Protein AF-A0A653C5S4-F1 (afdb_monomer)

Sequence (67 aa):
MDSDKAGSSNSKFWTRRELFQMVQEQNLSNINEKLDFIENYLLSYDDYTEDETKGIKHNCRRLRSEF

pLDDT: mean 78.64, std 15.78, range [38.75, 92.88]

Mean predicted aligned error: 8.87 Å

Solvent-accessible surface area (backbone atoms only — not comparable to full-atom values): 4295 Å² total; per-residue (Å²): 136,82,79,84,73,71,74,79,69,83,73,74,82,78,47,75,64,57,56,50,51,57,52,57,73,66,67,59,90,48,72,64,59,44,43,52,50,53,53,54,50,53,68,70,70,52,93,65,51,72,66,56,49,50,48,55,53,50,52,46,52,55,54,58,75,76,109

Foldseek 3Di:
DPDPPPPPPVPPPDDPVNLVVVLVVVVDDDPLVSLVCSLVCVVVPHDDDPVVNVVSVVVSVVVVVVD

Organism: Callosobruchus maculatus (NCBI:txid64391)

Secondary structure (DSSP, 8-state):
---------------HHHHHHHHHHTT-SSHHHHHHHHHHHHHHHS---HHHHHHHHHHHHHHHHH-

Radius of gyration: 14.9 Å; Cα contacts (8 Å, |Δi|>4): 24; chains: 1; bounding box: 35×20×48 Å

Nearest PDB structures (foldseek):
  5m3h-assembly1_B  TM=5.116E-01  e=4.231E+00  Influenza A virus

Structure (mmCIF, N/CA/C/O backbone):
data_AF-A0A653C5S4-F1
#
_entry.id   AF-A0A653C5S4-F1
#
loop_
_atom_site.group_PDB
_atom_site.id
_atom_site.type_symbol
_atom_site.label_atom_id
_atom_site.label_alt_id
_atom_site.label_comp_id
_atom_site.label_asym_id
_atom_site.label_entity_id
_atom_site.label_seq_id
_atom_site.pdbx_PDB_ins_code
_atom_site.Cartn_x
_atom_site.Cartn_y
_atom_site.Cartn_z
_atom_site.occupancy
_atom_site.B_iso_or_equiv
_atom_site.auth_seq_id
_atom_site.auth_comp_id
_atom_site.auth_asym_id
_atom_site.auth_atom_id
_atom_site.pdbx_PDB_model_num
ATOM 1 N N . MET A 1 1 ? 20.485 16.055 -33.270 1.00 41.34 1 MET A N 1
ATOM 2 C CA . MET A 1 1 ? 19.161 15.475 -32.967 1.00 41.34 1 MET A CA 1
ATOM 3 C C . MET A 1 1 ? 19.391 14.552 -31.796 1.00 41.34 1 MET A C 1
ATOM 5 O O . ME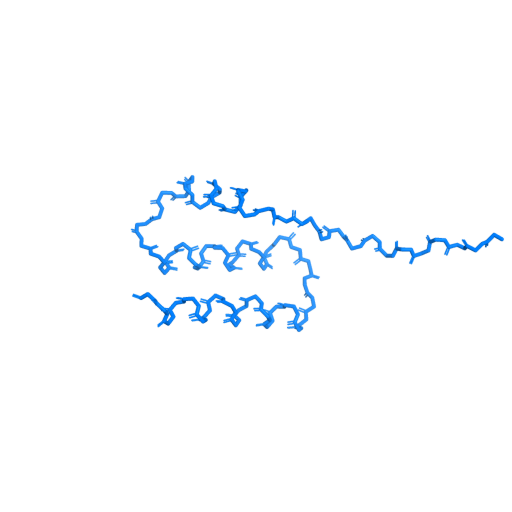T A 1 1 ? 19.673 13.376 -31.986 1.00 41.34 1 MET A O 1
ATOM 9 N N . ASP A 1 2 ? 19.421 15.1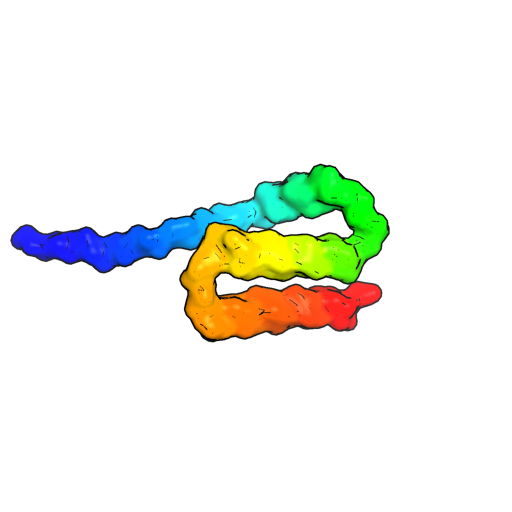42 -30.610 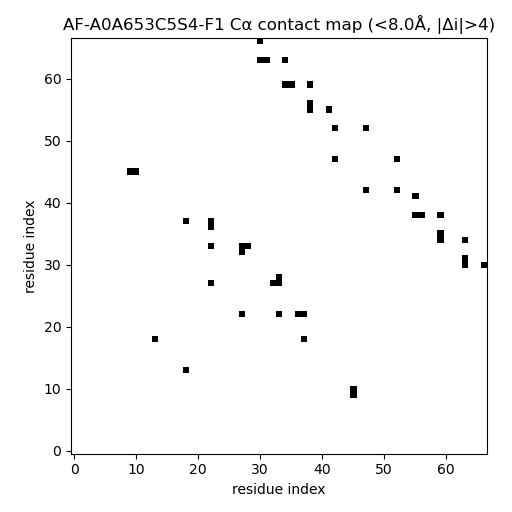1.00 38.75 2 ASP A N 1
ATOM 10 C CA . ASP A 1 2 ? 19.646 14.431 -29.362 1.00 38.75 2 ASP A CA 1
ATOM 11 C C . ASP A 1 2 ? 18.300 13.864 -28.940 1.00 38.75 2 ASP A C 1
A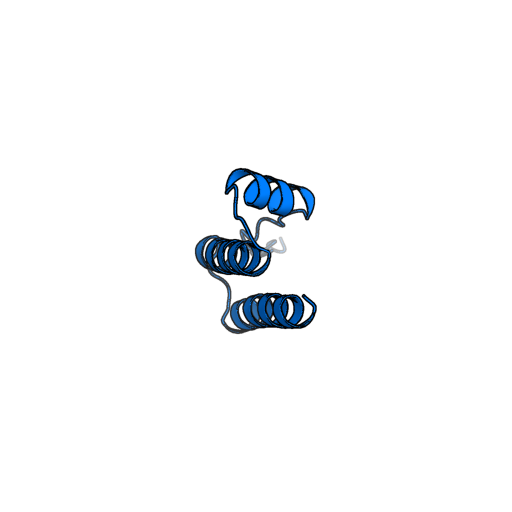TOM 13 O O . ASP A 1 2 ? 17.376 14.597 -28.603 1.00 38.75 2 ASP A O 1
ATOM 17 N N . SER A 1 3 ? 18.158 12.555 -29.124 1.00 44.03 3 SER A N 1
ATOM 18 C CA . SER A 1 3 ? 16.936 11.832 -28.817 1.00 44.03 3 SER A CA 1
ATOM 19 C C . SER A 1 3 ? 16.623 11.958 -27.333 1.00 44.03 3 SER A C 1
ATOM 21 O O . SER A 1 3 ? 17.286 11.341 -26.497 1.00 44.03 3 SER A O 1
ATOM 23 N N . ASP A 1 4 ? 15.560 12.702 -27.043 1.00 47.56 4 ASP A N 1
ATOM 24 C CA . ASP A 1 4 ? 14.763 12.622 -25.829 1.00 47.56 4 ASP A CA 1
ATOM 25 C C . ASP A 1 4 ? 14.327 11.168 -25.592 1.00 47.56 4 ASP A C 1
ATOM 27 O O . ASP A 1 4 ? 13.244 10.729 -25.975 1.00 47.56 4 ASP A O 1
ATOM 31 N N . LYS A 1 5 ? 15.187 10.386 -24.944 1.00 45.72 5 LYS A N 1
ATOM 32 C CA . LYS A 1 5 ? 14.782 9.194 -24.201 1.00 45.72 5 LYS A CA 1
ATOM 33 C C . LYS A 1 5 ? 14.645 9.584 -22.733 1.00 45.72 5 LYS A C 1
ATOM 35 O O . LYS A 1 5 ? 15.286 9.019 -21.854 1.00 45.72 5 LYS A O 1
ATOM 40 N N . ALA A 1 6 ? 13.778 10.561 -22.470 1.00 49.94 6 ALA A N 1
ATOM 41 C CA . ALA A 1 6 ? 13.080 10.583 -21.198 1.00 49.94 6 ALA A CA 1
ATOM 42 C C . ALA A 1 6 ? 12.246 9.299 -21.181 1.00 49.94 6 ALA A C 1
ATOM 44 O O . ALA A 1 6 ? 11.260 9.180 -21.908 1.00 49.94 6 ALA A O 1
ATOM 45 N N . GLY A 1 7 ? 12.725 8.283 -20.460 1.00 43.34 7 GLY A N 1
ATOM 46 C CA . GLY A 1 7 ? 11.944 7.085 -20.207 1.00 43.34 7 GLY A CA 1
ATOM 47 C C . GLY A 1 7 ? 10.599 7.543 -19.672 1.00 43.34 7 GLY A C 1
ATOM 48 O O . GLY A 1 7 ? 10.541 8.162 -18.614 1.00 43.34 7 GLY A O 1
ATOM 49 N N . SER A 1 8 ? 9.539 7.313 -20.441 1.00 42.12 8 SER A N 1
ATOM 50 C CA . SER A 1 8 ? 8.173 7.476 -19.970 1.00 42.12 8 SER A CA 1
ATOM 51 C C . SER A 1 8 ? 7.945 6.394 -18.924 1.00 42.12 8 SER A C 1
ATOM 53 O O . SER A 1 8 ? 7.343 5.363 -19.210 1.00 42.12 8 SER A O 1
ATOM 55 N N . SER A 1 9 ? 8.486 6.587 -17.722 1.00 48.72 9 SER A N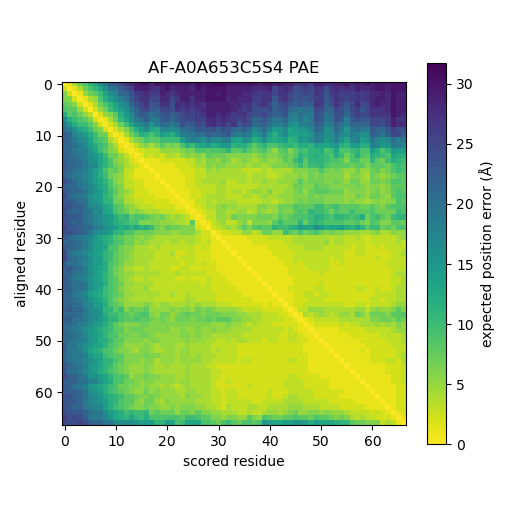 1
ATOM 56 C CA . SER A 1 9 ? 7.979 5.918 -16.544 1.00 48.72 9 SER A CA 1
ATOM 57 C C . SER A 1 9 ? 6.519 6.340 -16.475 1.00 48.72 9 SER A C 1
ATOM 59 O O . SER A 1 9 ? 6.209 7.502 -16.216 1.00 48.72 9 SER A O 1
ATOM 61 N N . ASN A 1 10 ? 5.621 5.408 -16.783 1.00 48.50 10 ASN A N 1
ATOM 62 C CA . ASN A 1 10 ? 4.172 5.563 -16.659 1.00 48.50 10 ASN A CA 1
ATOM 63 C C . ASN A 1 10 ? 3.737 5.706 -15.184 1.00 48.50 10 ASN A C 1
ATOM 65 O O . ASN A 1 10 ? 2.568 5.493 -14.859 1.00 48.50 10 ASN A O 1
ATOM 69 N N . SER A 1 11 ? 4.660 6.119 -14.310 1.00 54.41 11 SER A N 1
ATOM 70 C CA . SER A 1 11 ? 4.475 6.422 -12.908 1.00 54.41 11 SER A CA 1
ATOM 71 C C . SER A 1 11 ? 3.566 7.637 -12.796 1.00 54.41 11 SER A C 1
ATOM 73 O O . SER A 1 11 ? 3.975 8.793 -12.688 1.00 54.41 11 SER A O 1
ATOM 75 N N . LYS A 1 12 ? 2.265 7.367 -12.866 1.00 61.38 12 LYS A N 1
ATOM 76 C CA . LYS A 1 12 ? 1.229 8.334 -12.535 1.00 61.38 12 LYS A CA 1
ATOM 77 C C . LYS A 1 12 ? 1.502 8.792 -11.107 1.00 61.38 12 LYS A C 1
ATOM 79 O O . LYS A 1 12 ? 1.401 8.017 -10.157 1.00 61.38 12 LYS A O 1
ATOM 84 N N . PHE A 1 13 ? 1.89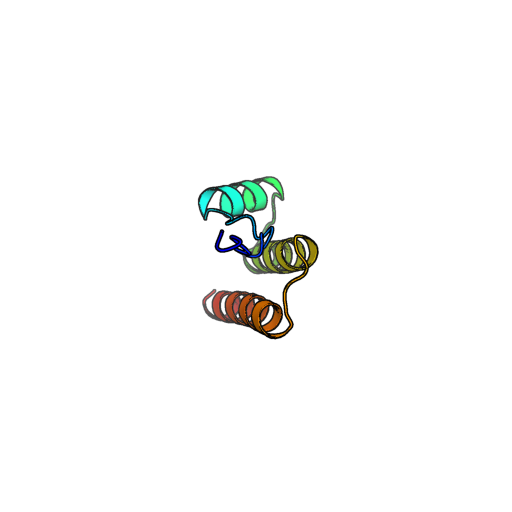4 10.053 -10.969 1.00 65.06 13 PHE A N 1
ATOM 85 C CA . PHE A 1 13 ? 2.081 10.678 -9.671 1.00 65.06 13 PHE A CA 1
ATOM 86 C C . PHE A 1 13 ? 0.711 10.852 -9.023 1.00 65.06 13 PHE A C 1
ATOM 88 O O . PHE A 1 13 ? -0.024 11.785 -9.343 1.00 65.06 13 PHE A O 1
ATOM 95 N N . TRP A 1 14 ? 0.364 9.935 -8.124 1.00 68.94 14 TRP A N 1
ATOM 96 C CA . TRP A 1 14 ? -0.857 10.035 -7.340 1.00 68.94 14 TRP A CA 1
ATOM 97 C C . TRP A 1 14 ? -0.734 11.172 -6.334 1.00 68.94 14 TRP A C 1
ATOM 99 O O . TRP A 1 14 ? 0.164 11.203 -5.487 1.00 68.94 14 TRP A O 1
ATOM 109 N N . THR A 1 15 ? -1.661 12.117 -6.407 1.00 77.25 15 THR A N 1
ATOM 110 C CA . THR A 1 15 ? -1.753 13.171 -5.408 1.00 77.25 15 THR A CA 1
ATOM 111 C C . THR A 1 15 ? -2.311 12.605 -4.105 1.00 77.25 15 THR A C 1
ATOM 113 O O . THR A 1 15 ? -3.127 11.681 -4.082 1.00 77.25 15 THR A O 1
ATOM 116 N N . ARG A 1 16 ? -1.942 13.228 -2.981 1.00 77.44 16 ARG A N 1
ATOM 117 C CA . ARG A 1 16 ? -2.514 12.902 -1.664 1.00 77.44 16 ARG A CA 1
ATOM 118 C C . ARG A 1 16 ? -4.050 12.919 -1.669 1.00 77.44 16 ARG A C 1
ATOM 120 O O . ARG A 1 16 ? -4.663 12.138 -0.948 1.00 77.44 16 ARG A O 1
ATOM 127 N N . ARG A 1 17 ? -4.666 13.806 -2.462 1.00 79.56 17 ARG A N 1
ATOM 128 C CA . ARG A 1 17 ? -6.127 13.925 -2.572 1.00 79.56 17 ARG A CA 1
ATOM 129 C C . ARG A 1 17 ? -6.746 12.689 -3.218 1.00 79.56 17 ARG A C 1
ATOM 131 O O . ARG A 1 17 ? -7.729 12.185 -2.694 1.00 79.56 17 ARG A O 1
ATOM 138 N N . GLU A 1 18 ? -6.168 12.206 -4.312 1.00 83.19 18 GLU A N 1
ATOM 13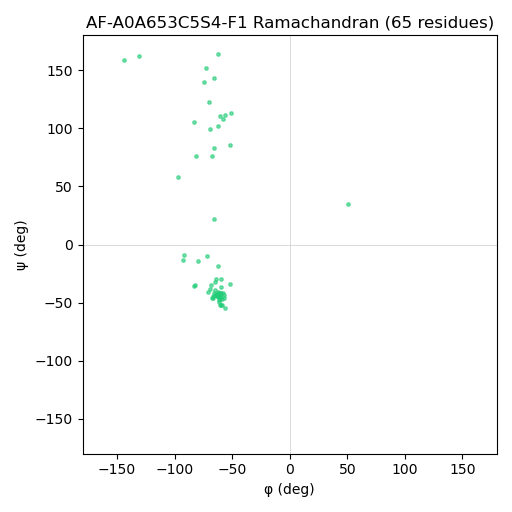9 C CA . GLU A 1 18 ? -6.677 11.029 -5.027 1.00 83.19 18 GLU A CA 1
ATOM 140 C C . GLU A 1 18 ? -6.565 9.769 -4.169 1.00 83.19 18 GLU A C 1
ATOM 142 O O . GLU A 1 18 ? -7.536 9.027 -4.048 1.00 83.19 18 GLU A O 1
ATOM 147 N N . LEU A 1 19 ? -5.429 9.582 -3.488 1.00 78.94 19 LEU A N 1
ATOM 148 C CA . LEU A 1 19 ? -5.257 8.478 -2.538 1.00 78.94 19 LEU A CA 1
ATOM 149 C C . LEU A 1 19 ? -6.289 8.549 -1.407 1.00 78.94 19 LEU A C 1
ATOM 151 O O . LEU A 1 19 ? -6.871 7.537 -1.029 1.00 78.94 19 LEU A O 1
ATOM 155 N N . PHE A 1 20 ? -6.553 9.747 -0.880 1.00 81.69 20 PHE A N 1
ATOM 156 C CA . PHE A 1 20 ? -7.538 9.923 0.182 1.00 81.69 20 PHE A CA 1
ATOM 157 C C . PHE A 1 20 ? -8.968 9.624 -0.286 1.00 81.69 20 PHE A C 1
ATOM 159 O O . PHE A 1 20 ? -9.695 8.929 0.419 1.00 81.69 20 PHE A O 1
ATOM 166 N N . GLN A 1 21 ? -9.364 10.105 -1.468 1.00 86.12 21 GLN A N 1
ATOM 167 C CA . GLN A 1 21 ? -10.687 9.830 -2.040 1.00 86.12 21 GLN A CA 1
ATOM 168 C C . GLN A 1 21 ? -10.892 8.334 -2.277 1.00 86.12 21 GLN A C 1
ATOM 170 O O . GLN A 1 21 ? -11.881 7.774 -1.815 1.00 86.12 21 GLN A O 1
ATOM 175 N N . MET A 1 22 ? -9.910 7.673 -2.888 1.00 85.19 22 MET A N 1
ATOM 176 C CA . MET A 1 22 ? -9.950 6.236 -3.144 1.00 85.19 22 MET A CA 1
ATOM 177 C C . MET A 1 22 ? -10.134 5.429 -1.854 1.00 85.19 22 MET A C 1
ATOM 179 O O . MET A 1 22 ? -10.953 4.520 -1.795 1.00 85.19 22 MET A O 1
ATOM 183 N N . VAL A 1 23 ? -9.418 5.795 -0.789 1.00 85.12 23 VAL A N 1
ATOM 184 C CA . VAL A 1 23 ? -9.531 5.139 0.521 1.00 85.12 23 VAL A CA 1
ATOM 185 C C . VAL A 1 23 ? -10.880 5.417 1.188 1.00 85.12 23 VAL A C 1
ATOM 187 O O . VAL A 1 23 ? -11.411 4.542 1.873 1.00 85.12 23 VAL A O 1
ATOM 190 N N . GLN A 1 24 ? -11.446 6.617 1.009 1.00 84.44 24 GLN A N 1
ATOM 191 C CA . GLN A 1 24 ? -12.790 6.931 1.502 1.00 84.44 24 GLN A CA 1
ATOM 192 C C . GLN A 1 24 ? -13.868 6.095 0.802 1.00 84.44 24 GLN A C 1
ATOM 194 O O . GLN A 1 24 ? -14.785 5.625 1.471 1.00 84.44 24 GLN A O 1
ATOM 199 N N . GLU A 1 25 ? -13.738 5.862 -0.505 1.00 85.94 25 GLU A N 1
ATOM 200 C CA . GLU A 1 25 ? -14.685 5.056 -1.290 1.00 85.94 25 GLU A CA 1
ATOM 201 C C . GLU A 1 25 ? -14.729 3.585 -0.854 1.00 85.94 25 GLU A C 1
ATOM 203 O O . GLU A 1 25 ? -15.786 2.962 -0.923 1.00 85.94 25 GLU A O 1
ATOM 208 N N . GLN A 1 26 ? -13.622 3.036 -0.341 1.00 81.50 26 GLN A N 1
ATOM 209 C CA . GLN A 1 26 ? -13.580 1.648 0.138 1.00 81.50 26 GLN A CA 1
ATOM 210 C C . GLN A 1 26 ? -14.352 1.415 1.448 1.00 81.50 26 GLN A C 1
ATOM 212 O O . GLN A 1 26 ? -14.517 0.269 1.859 1.00 81.50 26 GLN A O 1
ATOM 217 N N . ASN A 1 27 ? -14.809 2.476 2.128 1.00 82.38 27 ASN A N 1
ATOM 218 C CA . ASN A 1 27 ? -15.550 2.402 3.394 1.00 82.38 27 ASN A CA 1
ATOM 219 C C . ASN A 1 27 ? -14.864 1.527 4.475 1.00 82.38 27 ASN A C 1
ATOM 221 O O . ASN A 1 27 ? -15.524 0.841 5.256 1.00 82.38 27 ASN A O 1
ATOM 225 N N . LEU A 1 28 ? -13.525 1.530 4.508 1.00 84.81 28 LEU A N 1
ATOM 226 C CA . LEU A 1 28 ? -12.730 0.702 5.422 1.00 84.81 28 LEU A CA 1
ATOM 227 C C . LEU A 1 28 ? -12.784 1.247 6.852 1.00 84.81 28 LEU A C 1
ATOM 229 O O . LEU A 1 28 ? -12.724 2.462 7.083 1.00 84.81 28 LEU A O 1
ATOM 233 N N . SER A 1 29 ? -12.875 0.333 7.816 1.00 80.06 29 SER A N 1
ATOM 234 C CA . SER A 1 29 ? -13.268 0.645 9.192 1.00 80.06 29 SER A CA 1
ATOM 235 C C . SER A 1 29 ? -12.112 1.177 10.038 1.00 80.06 29 SER A C 1
ATOM 237 O O . SER A 1 29 ? -12.303 2.068 10.866 1.00 80.06 29 SER A O 1
ATOM 239 N N . ASN A 1 30 ? -10.897 0.679 9.800 1.00 85.31 30 ASN A N 1
ATOM 240 C CA . ASN A 1 30 ? -9.720 1.015 10.593 1.00 85.31 30 ASN A CA 1
ATOM 241 C C . ASN A 1 30 ? -8.514 1.408 9.726 1.00 85.31 30 ASN A C 1
ATOM 243 O O . ASN A 1 30 ? -8.473 1.181 8.517 1.00 85.31 30 ASN A O 1
ATOM 247 N N . ILE A 1 31 ? -7.535 2.065 10.352 1.00 85.12 31 ILE A N 1
ATOM 248 C CA . ILE A 1 31 ? -6.349 2.593 9.665 1.00 85.12 31 ILE A CA 1
ATOM 249 C C . ILE A 1 31 ? -5.471 1.486 9.068 1.00 85.12 31 ILE A C 1
ATOM 251 O O . ILE A 1 31 ? -4.897 1.689 8.003 1.00 85.12 31 ILE A O 1
ATOM 255 N N . ASN A 1 32 ? -5.419 0.308 9.694 1.00 87.31 32 ASN A N 1
ATOM 256 C CA . ASN A 1 32 ? -4.632 -0.817 9.194 1.00 87.31 32 ASN A CA 1
ATOM 257 C C . ASN A 1 32 ? -5.215 -1.363 7.890 1.00 87.31 32 ASN A C 1
ATOM 259 O O . ASN A 1 32 ? -4.480 -1.485 6.917 1.00 87.31 32 ASN A O 1
ATOM 263 N N . GLU A 1 33 ? -6.534 -1.558 7.825 1.00 88.94 33 GLU A N 1
ATOM 264 C CA . GLU A 1 33 ? -7.236 -1.945 6.595 1.00 88.94 33 GLU A CA 1
ATOM 265 C C . GLU A 1 33 ? -7.010 -0.929 5.469 1.00 88.94 33 GLU A C 1
ATOM 267 O O . GLU A 1 33 ? -6.763 -1.303 4.324 1.00 88.94 33 GLU A O 1
ATOM 272 N N . LYS A 1 34 ? -7.046 0.370 5.792 1.00 88.69 34 LYS A N 1
ATOM 273 C CA . LYS A 1 34 ? -6.771 1.443 4.823 1.00 88.69 34 LYS A CA 1
ATOM 274 C C . LYS A 1 34 ? -5.341 1.375 4.293 1.00 88.69 34 LYS A C 1
ATOM 276 O O . LYS A 1 34 ? -5.132 1.541 3.095 1.00 88.69 34 LYS A O 1
ATOM 281 N N . LEU A 1 35 ? -4.366 1.129 5.165 1.00 89.38 35 LEU A N 1
ATOM 282 C CA . LEU A 1 35 ? -2.961 0.999 4.781 1.00 89.38 35 LEU A CA 1
ATOM 283 C C . LEU A 1 35 ? -2.704 -0.281 3.974 1.00 89.38 35 LEU A C 1
ATOM 285 O O . LEU A 1 35 ? -1.961 -0.219 2.998 1.00 89.38 35 LEU A O 1
ATOM 289 N N . ASP A 1 36 ? -3.354 -1.398 4.317 1.00 90.38 36 ASP A N 1
ATOM 290 C CA . ASP A 1 36 ? -3.326 -2.639 3.530 1.00 90.38 36 ASP A CA 1
ATOM 291 C C . ASP A 1 36 ? -3.891 -2.417 2.123 1.00 90.38 36 ASP A C 1
ATOM 293 O O . ASP A 1 36 ? -3.298 -2.851 1.135 1.00 90.38 36 ASP A O 1
ATOM 297 N N . PHE A 1 37 ? -5.016 -1.709 2.012 1.00 90.88 37 PHE A N 1
ATOM 298 C CA . PHE A 1 37 ? -5.603 -1.377 0.719 1.00 90.88 37 PHE A CA 1
ATOM 299 C C . PHE A 1 37 ? -4.661 -0.516 -0.131 1.00 90.88 37 PHE A C 1
ATOM 301 O O . PHE A 1 37 ? -4.407 -0.863 -1.280 1.00 90.88 37 PHE A O 1
ATOM 3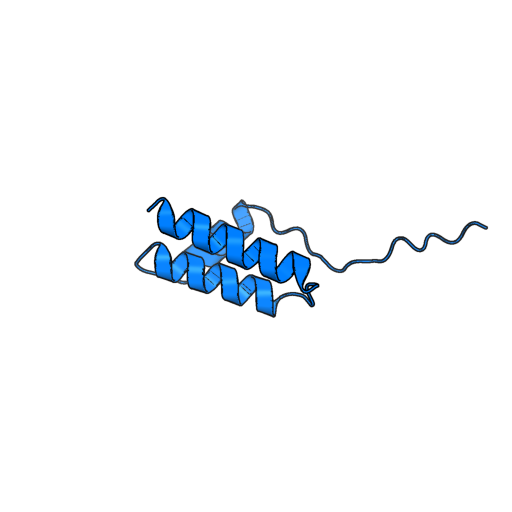08 N N . ILE A 1 38 ? -4.108 0.568 0.426 1.00 88.81 38 ILE A N 1
ATOM 309 C CA . ILE A 1 38 ? -3.185 1.457 -0.302 1.00 88.81 38 ILE A CA 1
ATOM 310 C C . ILE A 1 38 ? -1.937 0.694 -0.750 1.00 88.81 38 ILE A C 1
ATOM 312 O O . ILE A 1 38 ? -1.513 0.844 -1.893 1.00 88.81 38 ILE A O 1
ATOM 316 N N . GLU A 1 39 ? -1.349 -0.119 0.132 1.00 91.06 39 GLU A N 1
ATOM 317 C CA . GLU A 1 39 ? -0.159 -0.913 -0.179 1.00 91.06 39 GLU A CA 1
ATOM 318 C C . GLU A 1 39 ? -0.420 -1.849 -1.361 1.00 91.06 39 GLU A C 1
ATOM 320 O O . GLU A 1 39 ? 0.313 -1.814 -2.347 1.00 91.06 39 GLU A O 1
ATOM 325 N N . ASN A 1 40 ? -1.497 -2.633 -1.294 1.00 90.75 40 ASN A N 1
ATOM 326 C CA . ASN A 1 40 ? -1.854 -3.568 -2.358 1.00 90.75 40 ASN A CA 1
ATOM 327 C C . ASN A 1 40 ? -2.230 -2.847 -3.654 1.00 90.75 40 ASN A C 1
ATOM 329 O O . ASN A 1 40 ? -1.802 -3.266 -4.727 1.00 90.75 40 ASN A O 1
ATOM 333 N N . TYR A 1 41 ? -2.992 -1.755 -3.560 1.00 88.69 41 TYR A N 1
ATOM 334 C CA . TYR A 1 41 ? -3.394 -0.974 -4.723 1.00 88.69 41 TYR A CA 1
ATOM 335 C C . TYR A 1 41 ? -2.174 -0.424 -5.454 1.00 88.69 41 TYR A C 1
ATOM 337 O O . TYR A 1 41 ? -2.032 -0.681 -6.647 1.00 88.69 41 TYR A O 1
ATOM 345 N N . LEU A 1 42 ? -1.271 0.261 -4.740 1.00 86.06 42 LEU A N 1
ATOM 346 C CA . LEU A 1 42 ? -0.043 0.789 -5.325 1.00 86.06 42 LEU A CA 1
ATOM 347 C C . LEU A 1 42 ? 0.739 -0.347 -5.983 1.00 86.06 42 LEU A C 1
ATOM 349 O O . LEU A 1 42 ? 0.973 -0.293 -7.182 1.00 86.06 42 LEU A O 1
ATOM 353 N N . LEU A 1 43 ? 1.046 -1.420 -5.251 1.00 89.00 43 LEU A N 1
ATOM 354 C CA . LEU A 1 43 ? 1.840 -2.534 -5.783 1.00 89.00 43 LEU A CA 1
ATOM 355 C C . LEU A 1 43 ? 1.195 -3.272 -6.970 1.00 89.00 43 LEU A C 1
ATOM 357 O O . LEU A 1 43 ? 1.900 -3.977 -7.682 1.00 89.00 43 LEU A O 1
ATOM 361 N N . SER A 1 44 ? -0.115 -3.131 -7.182 1.00 87.62 44 SER A N 1
ATOM 362 C CA . SER A 1 44 ? -0.824 -3.672 -8.352 1.00 87.62 44 SER A CA 1
ATOM 363 C C . SER A 1 44 ? -0.952 -2.687 -9.519 1.00 87.62 44 SER A C 1
ATOM 365 O O . SER A 1 44 ? -1.354 -3.082 -10.612 1.00 87.62 44 SER A O 1
ATOM 367 N N . TYR A 1 45 ? -0.678 -1.404 -9.274 1.00 84.00 45 TYR A N 1
ATOM 368 C CA . TYR A 1 45 ? -0.961 -0.315 -10.200 1.00 84.00 45 TYR A CA 1
ATOM 369 C C . TYR A 1 45 ? 0.130 -0.134 -11.264 1.00 84.00 45 TYR A C 1
ATOM 371 O O . TYR A 1 45 ? -0.186 0.221 -12.400 1.00 84.00 45 TYR A O 1
ATOM 379 N N . ASP A 1 46 ? 1.394 -0.352 -10.901 1.00 84.06 46 ASP A N 1
ATOM 380 C CA . ASP A 1 46 ? 2.546 -0.177 -11.787 1.00 84.06 46 ASP A CA 1
ATOM 381 C C . ASP A 1 46 ? 3.614 -1.239 -11.500 1.00 84.06 46 ASP A C 1
ATOM 383 O O . ASP A 1 46 ? 3.673 -1.807 -10.404 1.00 84.06 46 ASP A O 1
ATOM 387 N N . ASP A 1 47 ? 4.483 -1.474 -12.479 1.00 85.38 47 ASP A N 1
ATOM 388 C CA . ASP A 1 47 ? 5.610 -2.397 -12.361 1.00 85.38 47 ASP A CA 1
ATOM 389 C C . ASP A 1 47 ? 6.772 -1.705 -11.637 1.00 85.38 47 ASP A C 1
ATOM 391 O O . ASP A 1 47 ? 7.760 -1.269 -12.234 1.00 85.38 47 ASP A O 1
ATOM 395 N N . TYR A 1 48 ? 6.640 -1.588 -10.316 1.00 85.31 48 TYR A N 1
ATOM 396 C CA . TYR A 1 48 ? 7.689 -1.035 -9.468 1.00 85.31 48 TYR A CA 1
ATOM 397 C C . TYR A 1 48 ? 8.929 -1.923 -9.439 1.00 85.31 48 TYR A C 1
ATOM 399 O O . TYR A 1 48 ? 8.860 -3.152 -9.349 1.00 85.31 48 TYR A O 1
ATOM 407 N N . THR A 1 49 ? 10.094 -1.283 -9.394 1.00 90.38 49 THR A N 1
ATOM 408 C CA . THR A 1 49 ? 11.345 -1.970 -9.074 1.00 90.38 49 THR A CA 1
ATOM 409 C C . THR A 1 49 ? 11.305 -2.558 -7.659 1.00 90.38 49 THR A C 1
ATOM 411 O O . THR A 1 49 ? 10.475 -2.201 -6.814 1.00 90.38 49 THR A O 1
ATOM 414 N N . GLU A 1 50 ? 12.229 -3.473 -7.364 1.00 90.31 50 GLU A N 1
ATOM 415 C CA . GLU A 1 50 ? 12.319 -4.085 -6.035 1.00 90.31 50 GLU A CA 1
ATOM 416 C C . GLU A 1 50 ? 12.572 -3.038 -4.934 1.00 90.31 50 GLU A C 1
ATOM 418 O O . GLU A 1 50 ? 12.008 -3.132 -3.840 1.00 90.31 50 GLU A O 1
ATOM 423 N N . ASP A 1 51 ? 13.373 -2.013 -5.231 1.00 90.00 51 ASP A N 1
ATOM 424 C CA . ASP A 1 51 ? 13.691 -0.934 -4.292 1.00 90.00 51 ASP A CA 1
ATOM 425 C C . ASP A 1 51 ? 12.491 -0.010 -4.051 1.00 90.00 51 ASP A C 1
ATOM 427 O O . ASP A 1 51 ? 12.194 0.332 -2.903 1.00 90.00 51 ASP A O 1
ATOM 431 N N . GLU A 1 52 ? 11.732 0.328 -5.096 1.00 87.62 52 GLU A N 1
ATOM 432 C CA . GLU A 1 52 ? 10.481 1.089 -4.968 1.00 87.62 52 GLU A CA 1
ATOM 433 C C . GLU A 1 52 ? 9.428 0.301 -4.180 1.00 87.62 52 GLU A C 1
ATOM 435 O O . GLU A 1 52 ? 8.817 0.831 -3.248 1.00 87.62 52 GLU A O 1
ATOM 440 N N . THR A 1 53 ? 9.290 -0.996 -4.470 1.00 89.25 53 THR A N 1
ATOM 441 C CA . THR A 1 53 ? 8.422 -1.916 -3.724 1.00 89.25 53 THR A CA 1
ATOM 442 C C . THR A 1 53 ? 8.793 -1.944 -2.240 1.00 89.25 53 THR A C 1
ATOM 444 O O . THR A 1 53 ? 7.919 -1.853 -1.372 1.00 89.25 53 THR A O 1
ATOM 447 N N . LYS A 1 54 ? 10.090 -2.038 -1.912 1.00 91.38 54 LYS A N 1
ATOM 448 C CA . LYS A 1 54 ? 10.579 -1.977 -0.523 1.00 91.38 54 LYS A CA 1
ATOM 449 C C . LYS A 1 54 ? 10.256 -0.633 0.127 1.00 91.38 54 LYS A C 1
ATOM 451 O O . LYS A 1 54 ? 9.833 -0.621 1.283 1.00 91.38 54 LYS A O 1
ATOM 456 N N . GLY A 1 55 ? 10.402 0.472 -0.603 1.00 90.31 55 GLY A N 1
ATOM 457 C CA . GLY A 1 55 ? 10.057 1.814 -0.134 1.00 90.31 55 GLY A CA 1
ATOM 458 C C . GLY A 1 55 ? 8.577 1.957 0.226 1.00 90.31 55 GLY A C 1
ATOM 459 O O . GLY A 1 55 ? 8.252 2.430 1.318 1.00 90.31 55 GLY A O 1
ATOM 460 N N . ILE A 1 56 ? 7.676 1.485 -0.642 1.00 88.81 56 ILE A N 1
ATOM 461 C CA . ILE A 1 56 ? 6.223 1.492 -0.402 1.00 88.81 56 ILE A CA 1
ATOM 462 C C . ILE A 1 56 ? 5.889 0.687 0.861 1.00 88.81 56 ILE A C 1
ATOM 464 O O . ILE A 1 56 ? 5.278 1.217 1.792 1.00 88.81 56 ILE A O 1
ATOM 468 N N . LYS A 1 57 ? 6.374 -0.559 0.950 1.00 90.56 57 LYS A N 1
ATOM 469 C CA . LYS A 1 57 ? 6.141 -1.440 2.109 1.00 90.56 57 LYS A CA 1
ATOM 470 C C . LYS A 1 57 ? 6.692 -0.858 3.409 1.00 90.56 57 LYS A C 1
ATOM 472 O O . LYS A 1 57 ? 6.046 -0.942 4.455 1.00 90.56 57 LYS A O 1
ATOM 477 N N . HIS A 1 58 ? 7.884 -0.264 3.360 1.00 92.88 58 HIS A N 1
ATOM 478 C CA . HIS A 1 58 ? 8.501 0.372 4.520 1.00 92.88 58 HIS A CA 1
ATOM 479 C C . HIS A 1 58 ? 7.659 1.549 5.025 1.00 92.88 58 HIS A C 1
ATOM 481 O O . HIS A 1 58 ? 7.394 1.637 6.223 1.00 92.88 58 HIS A O 1
ATOM 487 N N . ASN A 1 59 ? 7.182 2.411 4.123 1.00 87.38 59 ASN A N 1
ATOM 488 C CA . ASN A 1 59 ? 6.338 3.550 4.481 1.00 87.38 59 ASN A CA 1
ATOM 489 C C . ASN A 1 59 ? 5.002 3.110 5.086 1.00 87.38 59 ASN A C 1
ATOM 491 O O . ASN A 1 59 ? 4.612 3.639 6.128 1.00 87.38 59 ASN A O 1
ATOM 495 N N . CYS A 1 60 ? 4.337 2.111 4.496 1.00 87.88 60 CYS A N 1
ATOM 496 C CA . CYS A 1 60 ? 3.104 1.561 5.057 1.00 87.88 60 CYS A CA 1
ATOM 497 C C . CYS A 1 60 ? 3.340 0.957 6.448 1.00 87.88 60 CYS A C 1
ATOM 499 O O . CYS A 1 60 ? 2.584 1.256 7.369 1.00 87.88 60 CYS A O 1
ATOM 501 N N . ARG A 1 61 ? 4.415 0.180 6.651 1.00 89.81 61 ARG A N 1
ATOM 502 C CA . ARG A 1 61 ? 4.778 -0.350 7.980 1.00 89.81 61 ARG A CA 1
ATOM 503 C C . ARG A 1 61 ? 5.074 0.742 9.002 1.00 89.81 61 ARG A C 1
ATOM 505 O O . ARG A 1 61 ? 4.604 0.637 10.130 1.00 89.81 61 ARG A O 1
ATOM 512 N N . ARG A 1 62 ? 5.839 1.771 8.624 1.00 91.62 62 ARG A N 1
ATOM 513 C CA . ARG A 1 62 ? 6.160 2.892 9.517 1.00 91.62 62 ARG A CA 1
ATOM 514 C C . ARG A 1 62 ? 4.883 3.582 9.989 1.00 91.62 62 ARG A C 1
ATOM 516 O O . ARG A 1 62 ? 4.704 3.755 11.188 1.00 91.62 62 ARG A O 1
ATOM 523 N N . LEU A 1 63 ? 3.964 3.878 9.070 1.00 86.69 63 LEU A N 1
ATOM 524 C CA . LEU A 1 63 ? 2.679 4.486 9.416 1.00 86.69 63 LEU A CA 1
ATOM 525 C C . LEU A 1 63 ? 1.850 3.591 10.346 1.00 86.69 63 LEU A C 1
ATOM 527 O O . LEU A 1 63 ? 1.318 4.096 11.323 1.00 86.69 63 LEU A O 1
ATOM 531 N N . ARG A 1 64 ? 1.798 2.271 10.121 1.00 85.81 64 ARG A N 1
ATOM 532 C CA . ARG A 1 64 ? 1.106 1.341 11.039 1.00 85.81 64 ARG A CA 1
ATOM 533 C C . ARG A 1 64 ? 1.664 1.359 12.462 1.00 85.81 64 ARG A C 1
ATOM 535 O O . ARG A 1 64 ? 0.928 1.061 13.382 1.00 85.81 64 ARG A O 1
ATOM 542 N N . SER A 1 65 ? 2.952 1.652 12.647 1.00 85.81 65 SER A N 1
ATOM 543 C CA . SER A 1 65 ? 3.552 1.728 13.988 1.00 85.81 65 SER A CA 1
ATOM 544 C C . SER A 1 65 ? 3.263 3.039 14.724 1.00 85.81 65 SER A C 1
ATOM 546 O O . SER A 1 65 ? 3.49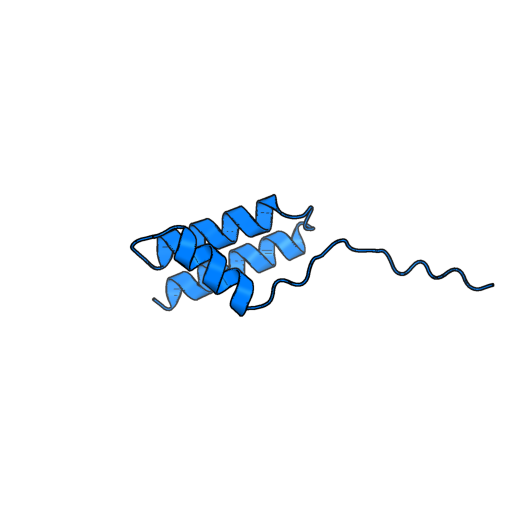7 3.127 15.925 1.00 85.81 65 SER A O 1
ATOM 548 N N . GLU A 1 66 ? 2.785 4.057 14.005 1.00 83.62 66 GLU A N 1
ATOM 549 C CA . GLU A 1 66 ? 2.461 5.381 14.548 1.00 83.62 66 GLU A CA 1
ATOM 550 C C . GLU A 1 66 ? 0.990 5.503 14.994 1.00 83.62 66 GLU A C 1
ATOM 552 O O . GLU A 1 66 ? 0.637 6.501 15.625 1.00 83.62 66 GLU A O 1
ATOM 557 N N . PHE A 1 67 ? 0.149 4.506 14.690 1.00 68.69 67 PHE A N 1
ATOM 558 C CA . PHE A 1 67 ? -1.274 4.436 15.045 1.00 68.69 67 PHE A CA 1
ATOM 559 C C . PHE A 1 67 ? -1.587 3.184 15.867 1.00 68.69 67 PHE A C 1
ATOM 561 O O . PHE A 1 67 ? -2.521 3.267 16.696 1.00 68.69 67 PHE A O 1
#